Protein AF-A0A6A3TKV1-F1 (afdb_monomer_lite)

Foldseek 3Di:
DDQDPPRVLVVQLCNVFQPVQLVVQLVVVVVVLVVVQVVVVVVVVVVVDDGDDDDDDPVSSVVSSVVSVVPDDPVSSVVSCVVVVVVVVVVVVVVVVPD

Secondary structure (DSSP, 8-state):
-PPPTT-GGGG-HHHHHTHHHHHHHHHHHHHHHHHHHHHHHHHHHHTT------PPPHHHHHHHHHHHHHTS-HHHHHHHHHHHHHHHHHHHHHHTT--

Radius of gyration: 22.72 Å; chains: 1; bounding box: 50×26×72 Å

Structure (mmCIF, N/CA/C/O backbone):
data_AF-A0A6A3TKV1-F1
#
_entry.id   AF-A0A6A3TKV1-F1
#
loop_
_atom_site.group_PDB
_atom_site.id
_atom_site.type_symbol
_atom_site.label_atom_id
_atom_site.label_alt_id
_atom_site.label_comp_id
_atom_site.label_asym_id
_atom_site.label_entity_id
_atom_site.label_seq_id
_atom_site.pdbx_PDB_ins_code
_atom_site.Cartn_x
_atom_site.Cartn_y
_atom_site.Cartn_z
_atom_site.occupancy
_atom_site.B_iso_or_equiv
_atom_site.auth_seq_id
_atom_site.auth_comp_id
_atom_site.auth_asym_id
_atom_site.auth_atom_id
_atom_site.pdbx_PDB_model_num
ATOM 1 N N . MET A 1 1 ? -22.541 9.244 24.095 1.00 69.19 1 MET A N 1
ATOM 2 C CA . MET A 1 1 ? -22.128 10.570 23.561 1.00 69.19 1 MET A CA 1
ATOM 3 C C . MET A 1 1 ? -22.457 10.633 22.065 1.00 69.19 1 MET A C 1
ATOM 5 O O . MET A 1 1 ? -22.392 9.593 21.426 1.00 69.19 1 MET A O 1
ATOM 9 N N . ARG A 1 2 ? -22.860 11.775 21.480 1.00 78.88 2 ARG A N 1
ATOM 10 C CA . ARG A 1 2 ? -23.039 11.866 20.010 1.00 78.88 2 ARG A CA 1
ATOM 11 C C . ARG A 1 2 ? -21.724 12.282 19.353 1.00 78.88 2 ARG A C 1
ATOM 13 O O . ARG A 1 2 ? -21.114 13.246 19.804 1.00 78.88 2 ARG A O 1
ATOM 20 N N . VAL A 1 3 ? -21.329 11.595 18.282 1.00 78.62 3 VAL A N 1
ATOM 21 C CA . VAL A 1 3 ? -20.165 11.978 17.468 1.00 78.62 3 VAL A CA 1
ATOM 22 C C . VAL A 1 3 ? -20.473 13.300 16.745 1.00 78.62 3 VAL A C 1
ATOM 24 O O . VAL A 1 3 ? -21.502 13.379 16.067 1.00 78.62 3 VAL A O 1
ATOM 27 N N . PRO A 1 4 ? -19.634 14.345 16.874 1.00 85.31 4 PRO A N 1
ATOM 28 C CA . PRO A 1 4 ? -19.823 15.599 16.150 1.00 85.31 4 PRO A CA 1
ATOM 29 C C . PRO A 1 4 ? -19.791 15.410 14.626 1.00 85.31 4 PRO A C 1
ATOM 31 O O . PRO A 1 4 ? -19.106 14.528 14.101 1.00 85.31 4 PRO A O 1
ATOM 34 N N . ALA A 1 5 ? -20.509 16.267 13.896 1.00 87.50 5 ALA A N 1
ATOM 35 C CA . ALA A 1 5 ? -20.490 16.255 12.435 1.00 87.50 5 ALA A CA 1
ATOM 36 C C . ALA A 1 5 ? -19.053 16.440 11.905 1.00 87.50 5 ALA A C 1
ATOM 38 O O . ALA A 1 5 ? -18.324 17.311 12.370 1.00 87.50 5 ALA A O 1
ATOM 39 N N . GLY A 1 6 ? -18.646 15.610 10.940 1.00 83.69 6 GLY A N 1
ATOM 40 C CA . GLY A 1 6 ? -17.289 15.621 10.374 1.00 83.69 6 GLY A CA 1
ATOM 41 C C . GLY A 1 6 ? -16.244 14.817 11.160 1.00 83.69 6 GLY A C 1
ATOM 42 O O . GLY A 1 6 ? -15.148 14.600 10.651 1.00 83.69 6 GLY A O 1
ATOM 43 N N . CYS A 1 7 ? -16.575 14.307 12.351 1.00 80.19 7 CYS A N 1
ATOM 44 C CA . CYS A 1 7 ? -15.660 13.511 13.177 1.00 80.19 7 CYS A CA 1
ATOM 45 C C . CYS A 1 7 ? -15.867 11.993 13.044 1.00 80.19 7 CYS A C 1
ATOM 47 O O . CYS A 1 7 ? -15.279 11.227 13.797 1.00 80.19 7 CYS A O 1
ATOM 49 N N . THR A 1 8 ? -16.663 11.513 12.086 1.00 82.25 8 THR A N 1
ATOM 50 C CA . THR A 1 8 ? -16.925 10.069 11.941 1.00 82.25 8 THR A CA 1
ATOM 51 C C . THR A 1 8 ? -15.665 9.266 11.617 1.00 82.25 8 THR A C 1
ATOM 53 O O . THR A 1 8 ? -15.549 8.133 12.068 1.00 82.25 8 THR A O 1
ATOM 56 N N . GLY A 1 9 ? -14.697 9.857 10.906 1.00 76.12 9 GLY A N 1
ATOM 57 C CA . GLY A 1 9 ? -13.445 9.186 10.538 1.00 76.12 9 GLY A CA 1
ATOM 58 C C . GLY A 1 9 ? -12.555 8.824 11.730 1.00 76.12 9 GLY A C 1
ATOM 59 O O . GLY A 1 9 ? -11.916 7.780 11.716 1.00 76.12 9 GLY A O 1
ATOM 60 N N . VAL A 1 10 ? -12.553 9.625 12.804 1.00 78.19 10 VAL A N 1
ATOM 61 C CA . VAL A 1 10 ? -11.790 9.283 14.023 1.00 78.19 10 VAL A CA 1
ATOM 62 C C . VAL A 1 10 ? -12.466 8.190 14.852 1.00 78.19 10 VAL A C 1
ATOM 64 O O . VAL A 1 10 ? -11.837 7.609 15.728 1.00 78.19 10 VAL A O 1
ATOM 67 N N . CYS A 1 11 ? -13.730 7.885 14.557 1.00 80.31 11 CYS A N 1
ATOM 68 C CA . CYS A 1 11 ? -14.478 6.802 15.185 1.00 80.31 11 CYS A CA 1
ATOM 69 C C . CYS A 1 11 ? -14.417 5.501 14.371 1.00 80.31 11 CYS A C 1
ATOM 71 O O . CYS A 1 11 ? -14.913 4.480 14.836 1.00 80.31 11 CYS A O 1
ATOM 73 N N . GLN A 1 12 ? -13.854 5.517 13.156 1.00 86.19 12 GLN A N 1
ATOM 74 C CA . GLN A 1 12 ? -13.762 4.341 12.292 1.00 86.19 12 GLN A CA 1
ATOM 75 C C . GLN A 1 12 ? -12.486 3.547 12.617 1.00 86.19 12 GLN A C 1
ATOM 77 O O . GLN A 1 12 ? -11.386 4.037 12.349 1.00 86.19 12 GLN A O 1
ATOM 82 N N . PRO A 1 13 ? -12.593 2.298 13.121 1.00 86.38 13 PRO A N 1
ATOM 83 C CA . PRO A 1 13 ? -11.434 1.460 13.452 1.00 86.38 13 PRO A CA 1
ATOM 84 C C . PRO A 1 13 ? -10.418 1.344 12.314 1.00 86.38 13 PRO A C 1
ATOM 86 O O . PRO A 1 13 ? -9.211 1.373 12.545 1.00 86.38 13 PRO A O 1
ATOM 89 N N . ALA A 1 14 ? -10.909 1.281 11.073 1.00 88.69 14 ALA A N 1
ATOM 90 C CA . ALA A 1 14 ? -10.070 1.198 9.887 1.00 88.69 14 ALA A CA 1
ATOM 91 C C . ALA A 1 14 ? -9.174 2.424 9.699 1.00 88.69 14 ALA A C 1
ATOM 93 O O . ALA A 1 14 ? -7.969 2.286 9.470 1.00 88.69 14 ALA A O 1
ATOM 94 N N . ASP A 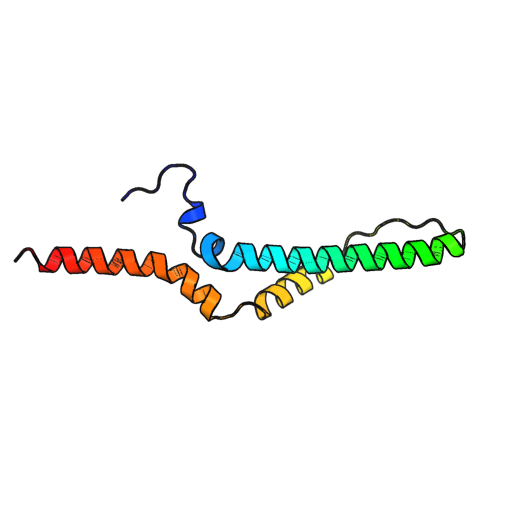1 15 ? -9.749 3.619 9.821 1.00 86.94 15 ASP A N 1
ATOM 95 C CA . ASP A 1 15 ? -9.038 4.883 9.649 1.00 86.94 15 ASP A CA 1
ATOM 96 C C . ASP A 1 15 ? -8.060 5.159 10.788 1.00 86.94 15 ASP A C 1
ATOM 98 O O . ASP A 1 15 ? -6.969 5.681 10.546 1.00 86.94 15 ASP A O 1
ATOM 102 N N . VAL A 1 16 ? -8.404 4.727 12.002 1.00 82.75 16 VAL A N 1
ATOM 103 C CA . VAL A 1 16 ? -7.559 4.870 13.192 1.00 82.75 16 VAL A CA 1
ATOM 104 C C . VAL A 1 16 ? -6.371 3.906 13.178 1.00 82.75 16 VAL A C 1
ATOM 106 O O . VAL A 1 16 ? -5.273 4.297 13.573 1.00 82.75 16 VAL A O 1
ATOM 109 N N . ALA A 1 17 ? -6.551 2.662 12.724 1.00 87.12 17 ALA A N 1
ATOM 110 C CA . ALA A 1 17 ? -5.541 1.625 12.943 1.00 87.12 17 ALA A CA 1
ATOM 111 C C . ALA A 1 17 ? -4.757 1.164 11.716 1.00 87.12 17 ALA A C 1
ATOM 113 O O . ALA A 1 17 ? -3.547 0.965 11.838 1.00 87.12 17 ALA A O 1
ATOM 114 N N . TRP A 1 18 ? -5.380 0.972 10.548 1.00 90.81 18 TRP A N 1
ATOM 115 C CA . TRP A 1 18 ? -4.686 0.304 9.433 1.00 90.81 18 TRP A CA 1
ATOM 116 C C . TRP A 1 18 ? -4.710 1.046 8.097 1.00 90.81 18 TRP A C 1
ATOM 118 O O . TRP A 1 18 ? -3.763 0.889 7.325 1.00 90.81 18 TRP A O 1
ATOM 128 N N . ASN A 1 19 ? -5.676 1.929 7.822 1.00 92.31 19 ASN A N 1
ATOM 129 C CA . ASN A 1 19 ? -5.720 2.670 6.552 1.00 92.31 19 ASN A CA 1
ATOM 130 C C . ASN A 1 19 ? -4.482 3.552 6.345 1.00 92.31 19 ASN A C 1
ATOM 132 O O . ASN A 1 19 ? -3.971 3.642 5.228 1.00 92.31 19 ASN A O 1
ATOM 136 N N . ARG A 1 20 ? -3.955 4.186 7.404 1.00 90.44 20 ARG A N 1
ATOM 137 C CA . ARG A 1 20 ? -2.706 4.962 7.309 1.00 90.44 20 ARG A CA 1
ATOM 138 C C . ARG A 1 20 ? -1.524 4.080 6.899 1.00 90.44 20 ARG A C 1
ATOM 140 O O . ARG A 1 20 ? -0.751 4.479 6.035 1.00 90.44 20 ARG A O 1
ATOM 147 N N . LEU A 1 21 ? -1.392 2.899 7.501 1.00 91.88 21 LEU A N 1
ATOM 148 C CA . LEU A 1 21 ? -0.303 1.963 7.204 1.00 91.88 21 LEU A CA 1
ATOM 149 C C . LEU A 1 21 ? -0.406 1.423 5.775 1.00 91.88 21 LEU A C 1
ATOM 151 O O . LEU A 1 21 ? 0.582 1.445 5.046 1.00 91.88 21 LEU A O 1
ATOM 155 N N . MET A 1 22 ? -1.613 1.050 5.343 1.00 94.19 22 MET A N 1
ATOM 156 C CA . MET A 1 22 ? -1.885 0.651 3.959 1.00 94.19 22 MET A CA 1
ATOM 157 C C . MET A 1 22 ? -1.484 1.748 2.963 1.00 94.19 22 MET A C 1
ATOM 159 O O . MET A 1 22 ? -0.778 1.477 1.994 1.00 94.19 22 MET A O 1
ATOM 163 N N . LYS A 1 23 ? -1.869 3.007 3.222 1.00 92.56 23 LYS A N 1
ATOM 164 C CA . LYS A 1 23 ? -1.519 4.151 2.361 1.00 92.56 23 LYS A CA 1
ATOM 165 C C . LYS A 1 23 ? -0.009 4.390 2.280 1.00 92.56 23 LYS A C 1
ATOM 167 O O . LYS A 1 23 ? 0.480 4.724 1.205 1.00 92.56 23 LYS A O 1
ATOM 172 N N . ILE A 1 24 ? 0.725 4.225 3.384 1.00 94.94 24 ILE A N 1
ATOM 173 C CA . ILE A 1 24 ? 2.192 4.365 3.403 1.00 94.94 24 ILE A CA 1
ATOM 174 C C . ILE A 1 24 ? 2.837 3.298 2.515 1.00 94.94 24 ILE A C 1
ATOM 176 O O . ILE A 1 24 ? 3.570 3.643 1.593 1.00 94.94 24 ILE A O 1
ATOM 180 N N . ARG A 1 25 ? 2.482 2.028 2.716 1.00 95.19 25 ARG A N 1
ATOM 181 C CA . ARG A 1 25 ? 3.018 0.896 1.942 1.00 95.19 25 ARG A CA 1
ATOM 182 C C . ARG A 1 25 ? 2.714 0.982 0.455 1.00 95.19 25 ARG A C 1
ATOM 184 O O . ARG A 1 25 ? 3.550 0.637 -0.380 1.00 95.19 25 ARG A O 1
ATOM 191 N N . PHE A 1 26 ? 1.512 1.444 0.120 1.00 94.19 26 PHE A N 1
ATOM 192 C CA . PHE A 1 26 ? 1.131 1.687 -1.265 1.00 94.19 26 PHE A CA 1
ATOM 193 C C . PHE A 1 26 ? 1.973 2.808 -1.878 1.00 94.19 26 PHE A C 1
ATOM 195 O O . PHE A 1 26 ? 2.459 2.682 -3.000 1.00 94.19 26 PHE A O 1
ATOM 202 N N . ARG A 1 27 ? 2.200 3.892 -1.125 1.00 94.56 27 ARG A N 1
ATOM 203 C CA . ARG A 1 27 ? 3.039 5.007 -1.567 1.00 94.56 27 ARG A CA 1
ATOM 204 C C . ARG A 1 27 ? 4.493 4.588 -1.782 1.00 94.56 27 ARG A C 1
ATOM 206 O O . ARG A 1 27 ? 5.089 5.034 -2.753 1.00 94.56 27 ARG A O 1
ATOM 213 N N . GLU A 1 28 ? 5.049 3.741 -0.923 1.00 95.50 28 GLU A N 1
ATOM 214 C CA . GLU A 1 28 ? 6.406 3.199 -1.088 1.00 95.50 28 GLU A CA 1
ATOM 215 C C . GLU A 1 28 ? 6.535 2.398 -2.389 1.00 95.50 28 GLU A C 1
ATOM 217 O O . GLU A 1 28 ? 7.452 2.631 -3.173 1.00 95.50 28 GLU A O 1
ATOM 222 N N . ARG A 1 29 ? 5.566 1.520 -2.678 1.00 94.94 29 ARG A N 1
ATOM 223 C CA . ARG A 1 29 ? 5.528 0.745 -3.932 1.00 94.94 29 ARG A CA 1
ATOM 224 C C . ARG A 1 29 ? 5.362 1.633 -5.156 1.00 94.94 29 ARG A C 1
ATOM 226 O O . ARG A 1 29 ? 6.026 1.419 -6.165 1.00 94.94 29 ARG A O 1
ATOM 233 N N . TRP A 1 30 ? 4.511 2.649 -5.049 1.00 94.94 30 TRP A N 1
ATOM 234 C CA . TRP A 1 30 ? 4.337 3.653 -6.091 1.00 94.94 30 TRP A CA 1
ATOM 235 C C . TRP A 1 30 ? 5.643 4.395 -6.389 1.00 94.94 30 TRP A C 1
ATOM 237 O O . TRP A 1 30 ? 6.020 4.517 -7.548 1.00 94.94 30 TRP A O 1
ATOM 247 N N . ILE A 1 31 ? 6.365 4.844 -5.360 1.00 95.75 31 ILE A N 1
ATOM 248 C CA . ILE A 1 31 ? 7.660 5.518 -5.526 1.00 95.75 31 ILE A CA 1
ATOM 249 C C . ILE A 1 31 ? 8.667 4.581 -6.199 1.00 95.75 31 ILE A C 1
ATOM 251 O O . ILE A 1 31 ? 9.226 4.955 -7.225 1.00 95.75 31 ILE A O 1
ATOM 255 N N . ALA A 1 32 ? 8.808 3.345 -5.713 1.00 95.31 32 ALA A N 1
ATOM 256 C CA . ALA A 1 32 ? 9.715 2.362 -6.305 1.00 95.31 32 ALA A CA 1
ATOM 257 C C . ALA A 1 32 ? 9.377 2.053 -7.778 1.00 95.31 32 ALA A C 1
ATOM 259 O O . ALA A 1 32 ? 10.262 1.815 -8.599 1.00 95.31 32 ALA A O 1
ATOM 260 N N . TYR A 1 33 ? 8.090 2.059 -8.137 1.00 95.06 33 TYR A N 1
ATOM 261 C CA . TYR A 1 33 ? 7.649 1.925 -9.523 1.00 95.06 33 TYR A CA 1
ATOM 262 C C . TYR A 1 33 ? 8.095 3.115 -10.384 1.00 95.06 33 TYR A C 1
ATOM 264 O O . TYR A 1 33 ? 8.623 2.905 -11.477 1.00 95.06 33 TYR A O 1
ATOM 272 N N . LEU A 1 34 ? 7.927 4.350 -9.895 1.00 94.06 34 LEU A N 1
ATOM 273 C CA . LEU A 1 34 ? 8.355 5.555 -10.610 1.00 94.06 34 LEU A CA 1
ATOM 274 C C . LEU A 1 34 ? 9.881 5.629 -10.746 1.00 94.06 34 LEU A C 1
ATOM 276 O O . LEU A 1 34 ? 10.367 5.946 -11.827 1.00 94.06 34 LEU A O 1
ATOM 280 N N . GLU A 1 35 ? 10.632 5.293 -9.696 1.00 94.94 35 GLU A N 1
ATOM 281 C CA . GLU A 1 35 ? 12.102 5.266 -9.711 1.00 94.94 35 GLU A CA 1
ATOM 282 C C . GLU A 1 35 ? 12.629 4.303 -10.783 1.00 94.94 35 GLU A C 1
ATOM 284 O O . GLU A 1 35 ? 13.423 4.701 -11.632 1.00 94.94 35 GLU A O 1
ATOM 289 N N . ARG A 1 36 ? 12.082 3.081 -10.857 1.00 93.38 36 ARG A N 1
ATOM 290 C CA . ARG A 1 36 ? 12.422 2.111 -11.917 1.00 93.38 36 ARG A CA 1
ATOM 291 C C . ARG A 1 36 ? 12.105 2.615 -13.320 1.00 93.38 36 ARG A C 1
ATOM 293 O O . ARG A 1 36 ? 12.741 2.188 -14.282 1.00 93.38 36 ARG A O 1
ATOM 300 N N . GLN A 1 37 ? 11.082 3.456 -13.476 1.00 92.50 37 GLN A N 1
ATOM 301 C CA . GLN A 1 37 ? 10.828 4.090 -14.766 1.00 92.50 37 GLN A CA 1
ATOM 302 C C . GLN A 1 37 ? 11.890 5.138 -15.063 1.00 92.50 37 GLN A C 1
ATOM 304 O O . GLN A 1 37 ? 12.462 5.095 -16.143 1.00 92.50 37 GLN A O 1
ATOM 309 N N . VAL A 1 38 ? 12.209 6.016 -14.115 1.00 90.62 38 VAL A N 1
ATOM 310 C CA . VAL A 1 38 ? 13.261 7.028 -14.292 1.00 90.62 38 VAL A CA 1
ATOM 311 C C . VAL A 1 38 ? 14.594 6.381 -14.686 1.00 90.62 38 VAL A C 1
ATOM 313 O O . VAL A 1 38 ? 15.184 6.793 -15.679 1.00 90.62 38 VAL A O 1
ATOM 316 N N . GLU A 1 39 ? 15.009 5.300 -14.025 1.00 89.88 39 GLU A N 1
ATOM 317 C CA . GLU A 1 39 ? 16.231 4.556 -14.376 1.00 89.88 39 GLU A CA 1
ATOM 318 C C . GLU A 1 39 ? 16.201 4.015 -15.819 1.00 89.88 39 GLU A C 1
ATOM 320 O O . GLU A 1 39 ? 17.163 4.150 -16.579 1.00 89.88 39 GLU A O 1
ATOM 325 N N . LYS A 1 40 ? 15.072 3.430 -16.240 1.00 86.12 40 LYS A N 1
ATOM 326 C CA . LYS A 1 40 ? 14.893 2.951 -17.623 1.00 86.12 40 LYS A CA 1
ATOM 327 C C . LYS A 1 40 ? 14.918 4.096 -18.631 1.00 86.12 40 LYS A C 1
ATOM 329 O O . LYS A 1 40 ? 15.462 3.940 -19.721 1.00 86.12 40 LYS A O 1
ATOM 334 N N . HIS A 1 41 ? 14.322 5.230 -18.275 1.00 85.31 41 HIS A N 1
ATOM 335 C CA . HIS A 1 41 ? 14.328 6.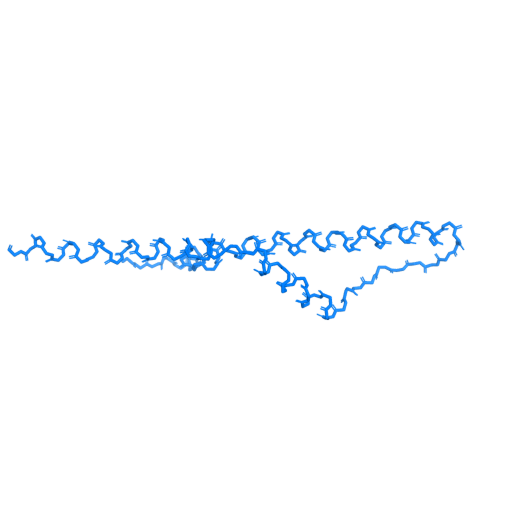438 -19.087 1.00 85.31 41 HIS A CA 1
ATOM 336 C C . HIS A 1 41 ? 15.750 6.977 -19.269 1.00 85.31 41 HIS A C 1
ATOM 338 O O . HIS A 1 41 ? 16.111 7.318 -20.389 1.00 85.31 41 HIS A O 1
ATOM 344 N N . GLU A 1 42 ? 16.567 7.028 -18.214 1.00 81.00 42 GLU A N 1
ATOM 345 C CA . GLU A 1 42 ? 17.970 7.453 -18.305 1.00 81.00 42 GLU A CA 1
ATOM 346 C C . GLU A 1 42 ? 18.769 6.560 -19.264 1.00 81.00 42 GLU A C 1
ATOM 348 O O . GLU A 1 42 ? 19.483 7.065 -20.135 1.00 81.00 42 GLU A O 1
ATOM 353 N N . ALA A 1 43 ? 18.580 5.240 -19.179 1.00 78.56 43 ALA A N 1
ATOM 354 C CA . ALA A 1 43 ? 19.214 4.289 -20.089 1.00 78.56 43 ALA A CA 1
ATOM 355 C C . ALA A 1 43 ? 18.774 4.478 -21.556 1.00 78.56 43 ALA A C 1
ATOM 357 O O . ALA A 1 43 ? 19.599 4.422 -22.466 1.00 78.56 43 ALA A O 1
ATOM 358 N N . ALA A 1 44 ? 17.489 4.734 -21.799 1.00 77.75 44 ALA A N 1
ATOM 359 C CA . ALA A 1 44 ? 16.949 4.923 -23.146 1.00 77.75 44 ALA A CA 1
ATOM 360 C C . ALA A 1 44 ? 17.237 6.322 -23.730 1.00 77.75 44 ALA A C 1
ATOM 362 O O . ALA A 1 44 ? 17.448 6.455 -24.936 1.00 77.75 44 ALA A O 1
ATOM 363 N N . MET A 1 45 ? 17.366 7.358 -22.895 1.00 75.94 45 MET A N 1
ATOM 364 C CA . MET A 1 45 ? 17.867 8.673 -23.315 1.00 75.94 45 MET A CA 1
ATOM 365 C C . MET A 1 45 ? 19.319 8.594 -23.796 1.00 75.94 45 MET A C 1
ATOM 367 O O . MET A 1 45 ? 19.666 9.240 -24.785 1.00 75.94 45 MET A O 1
ATOM 371 N N . ALA A 1 46 ? 20.154 7.759 -23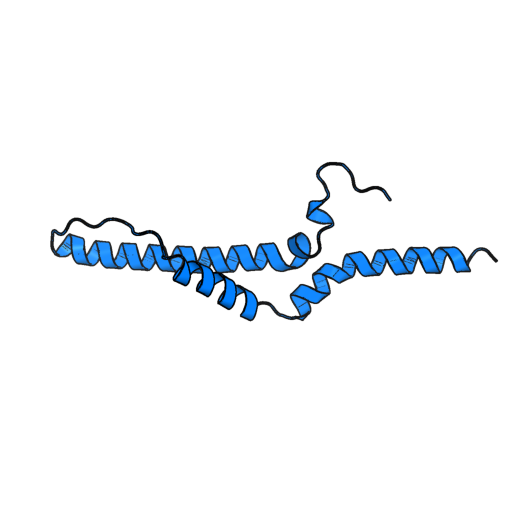.165 1.00 77.44 46 ALA A N 1
ATOM 372 C CA . ALA A 1 46 ? 21.497 7.465 -23.668 1.00 77.44 46 ALA A CA 1
ATOM 373 C C . ALA A 1 46 ? 21.478 6.790 -25.059 1.00 77.44 46 ALA A C 1
ATOM 375 O O . ALA A 1 46 ? 22.441 6.917 -25.813 1.00 77.44 46 ALA A O 1
ATOM 376 N N . ALA A 1 47 ? 20.370 6.132 -25.421 1.00 81.25 47 ALA A N 1
ATOM 377 C CA . ALA A 1 47 ? 20.123 5.529 -26.731 1.00 81.25 47 ALA A CA 1
ATOM 378 C C . ALA A 1 47 ? 19.331 6.434 -27.707 1.00 81.25 47 ALA A C 1
ATOM 380 O O . ALA A 1 47 ? 18.973 5.988 -28.794 1.00 81.25 47 ALA A O 1
ATOM 381 N N . ALA A 1 48 ? 19.079 7.703 -27.350 1.00 80.19 48 ALA A N 1
ATOM 382 C CA . ALA A 1 48 ? 18.289 8.672 -28.124 1.00 80.19 48 ALA A CA 1
ATOM 383 C C . ALA A 1 48 ? 16.828 8.254 -28.412 1.00 80.19 48 ALA A C 1
ATOM 385 O O . ALA A 1 48 ? 16.218 8.720 -29.378 1.00 80.19 48 ALA A O 1
ATOM 386 N N . GLU A 1 49 ? 16.239 7.413 -27.560 1.00 79.75 49 GLU A N 1
ATOM 387 C CA . GLU A 1 49 ? 14.836 7.007 -27.661 1.00 79.75 49 GLU A CA 1
ATOM 388 C C . GLU A 1 49 ? 13.914 7.951 -26.875 1.00 79.75 49 GLU A C 1
ATOM 390 O O . GLU A 1 49 ? 14.250 8.441 -25.797 1.00 79.75 49 GLU A O 1
ATOM 395 N N . SER A 1 50 ? 12.709 8.206 -27.396 1.00 72.62 50 SER A N 1
ATOM 396 C CA . SER A 1 50 ? 11.694 8.969 -26.664 1.00 72.62 50 SER A CA 1
ATOM 397 C C . SER A 1 50 ? 10.999 8.072 -25.647 1.00 72.62 50 SER A C 1
ATOM 399 O O . SER A 1 50 ? 10.373 7.081 -26.030 1.00 72.62 50 SER A O 1
ATOM 401 N N . VAL A 1 51 ? 11.026 8.450 -24.373 1.00 75.56 51 VAL A N 1
ATOM 402 C CA . VAL A 1 51 ? 10.457 7.623 -23.307 1.00 75.56 51 VAL A CA 1
ATOM 403 C C . VAL A 1 51 ? 9.350 8.380 -22.578 1.00 75.56 51 VAL A C 1
ATOM 405 O O . VAL A 1 51 ? 9.458 9.579 -22.315 1.00 75.56 51 VAL A O 1
ATOM 408 N N . LYS A 1 52 ? 8.259 7.681 -22.252 1.00 83.31 52 LYS A N 1
ATOM 409 C CA . LYS A 1 52 ? 7.106 8.213 -21.514 1.00 83.31 52 LYS A CA 1
ATOM 410 C C . LYS A 1 52 ? 6.869 7.385 -20.260 1.00 83.31 52 LYS A C 1
ATOM 412 O O . LYS A 1 52 ? 6.962 6.163 -20.317 1.00 83.31 52 LYS A O 1
ATOM 417 N N . MET A 1 53 ? 6.491 8.059 -19.175 1.00 87.31 53 MET A N 1
ATOM 418 C CA . MET A 1 53 ? 6.058 7.366 -17.969 1.00 87.31 53 MET A CA 1
ATOM 419 C C . MET A 1 53 ? 4.783 6.578 -18.256 1.00 87.31 53 MET A C 1
ATOM 421 O O . MET A 1 53 ? 3.876 7.060 -18.940 1.00 87.31 53 MET A O 1
ATOM 425 N N . VAL A 1 54 ? 4.728 5.365 -17.726 1.00 91.56 54 VAL A N 1
ATOM 426 C CA . VAL A 1 54 ? 3.623 4.429 -17.925 1.00 91.56 54 VAL A CA 1
ATOM 427 C C . VAL A 1 54 ? 2.863 4.307 -16.610 1.00 91.56 54 VAL A C 1
ATOM 429 O O . VAL A 1 54 ? 3.470 4.289 -15.544 1.00 91.56 54 VAL A O 1
ATOM 432 N N . ALA A 1 55 ? 1.535 4.263 -16.661 1.00 92.44 55 ALA A N 1
ATOM 433 C CA . ALA A 1 55 ? 0.737 3.945 -15.482 1.00 92.44 55 ALA A CA 1
ATOM 434 C C . ALA A 1 55 ? 0.804 2.430 -15.199 1.00 92.44 55 ALA A C 1
ATOM 436 O O . ALA A 1 55 ? 0.855 1.647 -16.150 1.00 92.44 55 ALA A O 1
ATOM 437 N N . PRO A 1 56 ? 0.778 1.992 -13.930 1.00 94.12 56 PRO A N 1
ATOM 438 C CA . PRO A 1 56 ? 0.741 0.576 -13.594 1.00 94.12 56 PRO A CA 1
ATOM 439 C C . PRO A 1 56 ? -0.559 -0.044 -14.096 1.00 94.12 56 PRO A C 1
ATOM 441 O O . PRO A 1 56 ? -1.597 0.624 -14.187 1.00 94.12 56 PRO A O 1
ATOM 444 N N . ALA A 1 57 ? -0.503 -1.335 -14.398 1.00 95.56 57 ALA A N 1
ATOM 445 C CA . ALA A 1 57 ? -1.686 -2.089 -14.748 1.00 95.56 57 ALA A CA 1
ATOM 446 C C . ALA A 1 57 ? -2.581 -2.281 -13.513 1.00 95.56 57 ALA A C 1
ATOM 448 O O . ALA A 1 57 ? -2.169 -2.108 -12.361 1.00 95.56 57 ALA A O 1
ATOM 449 N N . ARG A 1 58 ? -3.842 -2.652 -13.743 1.00 96.44 58 ARG A N 1
ATOM 450 C CA . ARG A 1 58 ? -4.784 -2.909 -12.646 1.00 96.44 58 ARG A CA 1
ATOM 451 C C . ARG A 1 58 ? -4.308 -4.074 -11.777 1.00 96.44 58 ARG A C 1
ATOM 453 O O . ARG A 1 58 ? -4.520 -4.059 -10.567 1.00 96.44 58 ARG A O 1
ATOM 460 N N . GLU A 1 59 ? -3.682 -5.060 -12.404 1.00 97.06 59 GLU A N 1
ATOM 461 C CA . GLU A 1 59 ? -3.117 -6.250 -11.779 1.00 97.06 59 GLU A CA 1
ATOM 462 C C . GLU A 1 59 ? -1.983 -5.869 -10.822 1.00 97.06 59 GLU A C 1
ATOM 464 O O . GLU A 1 59 ? -2.003 -6.306 -9.674 1.00 97.06 59 GLU A O 1
ATOM 469 N N . ASP A 1 60 ? -1.086 -4.968 -11.241 1.00 94.19 60 ASP A N 1
ATOM 470 C CA . ASP A 1 60 ? -0.001 -4.451 -10.397 1.00 94.19 60 ASP A CA 1
ATOM 471 C C . ASP A 1 60 ? -0.565 -3.762 -9.145 1.00 94.19 60 ASP A C 1
ATOM 473 O O . ASP A 1 60 ? -0.141 -4.013 -8.019 1.00 94.19 60 ASP A O 1
ATOM 477 N N . VAL A 1 61 ? -1.577 -2.905 -9.328 1.00 95.06 61 VAL A N 1
ATOM 478 C CA . VAL A 1 61 ? -2.221 -2.189 -8.218 1.00 95.06 61 VAL A CA 1
ATOM 479 C C . VAL A 1 61 ? -2.903 -3.165 -7.259 1.00 95.06 61 VAL A C 1
ATOM 481 O O . VAL A 1 61 ? -2.794 -3.003 -6.043 1.00 95.06 61 VAL A O 1
ATOM 484 N N . ALA A 1 62 ? -3.596 -4.179 -7.782 1.00 95.94 62 ALA A N 1
ATOM 485 C CA . ALA A 1 62 ? -4.230 -5.209 -6.965 1.00 95.94 62 ALA A CA 1
ATOM 486 C C . ALA A 1 62 ? -3.194 -6.017 -6.168 1.00 95.94 62 ALA A C 1
ATOM 488 O O . ALA A 1 62 ? -3.407 -6.282 -4.984 1.00 95.94 62 ALA A O 1
ATOM 489 N N . GLU A 1 63 ? -2.057 -6.343 -6.781 1.00 95.94 63 GLU A N 1
ATOM 490 C CA . GLU A 1 63 ? -0.948 -7.011 -6.107 1.00 95.94 63 GLU A CA 1
ATOM 491 C C . GLU A 1 63 ? -0.367 -6.141 -4.982 1.00 95.94 63 GLU A C 1
ATOM 493 O O . GLU A 1 63 ? -0.163 -6.629 -3.871 1.00 95.94 63 GLU A O 1
ATOM 498 N N . TYR A 1 64 ? -0.178 -4.836 -5.206 1.00 95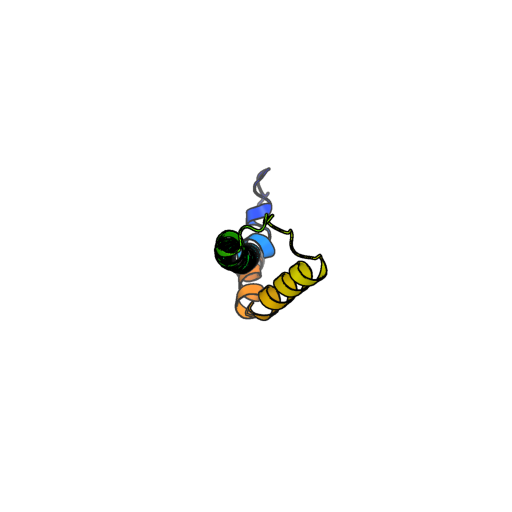.06 64 TYR A N 1
ATOM 499 C CA . TYR A 1 64 ? 0.317 -3.920 -4.168 1.00 95.06 64 TYR A CA 1
ATOM 500 C C . TYR A 1 64 ? -0.613 -3.864 -2.958 1.00 95.06 64 TYR A C 1
ATOM 502 O O . TYR A 1 64 ? -0.146 -3.814 -1.819 1.00 95.06 64 TYR A O 1
ATOM 510 N N . VAL A 1 65 ? -1.926 -3.872 -3.199 1.00 94.00 65 VAL A N 1
ATOM 511 C CA . VAL A 1 65 ? -2.940 -3.897 -2.139 1.00 94.00 65 VAL A CA 1
ATOM 512 C C . VAL A 1 65 ? -2.879 -5.211 -1.363 1.00 94.00 65 VAL A C 1
ATOM 514 O O . VAL A 1 65 ? -2.884 -5.174 -0.133 1.00 94.00 65 VAL A O 1
ATOM 517 N N . ALA A 1 66 ? -2.785 -6.349 -2.057 1.00 95.00 66 ALA A N 1
ATOM 518 C CA . ALA A 1 66 ? -2.691 -7.664 -1.427 1.00 95.00 66 ALA A CA 1
ATOM 519 C C . ALA A 1 66 ? -1.430 -7.789 -0.557 1.00 95.00 66 ALA A C 1
ATOM 521 O O . ALA A 1 66 ? -1.524 -8.124 0.619 1.00 95.00 66 ALA A O 1
ATOM 522 N N . GLN A 1 67 ? -0.266 -7.405 -1.083 1.00 94.75 67 GLN A N 1
ATOM 523 C CA . GLN A 1 67 ? 0.984 -7.420 -0.320 1.00 94.75 67 GLN A CA 1
ATOM 524 C C . GLN A 1 67 ? 0.929 -6.489 0.901 1.00 94.75 67 GLN A C 1
ATOM 526 O O . GLN A 1 67 ? 1.348 -6.862 1.994 1.00 94.75 67 GLN A O 1
ATOM 531 N N . ALA A 1 68 ? 0.397 -5.270 0.743 1.00 93.44 68 ALA A N 1
ATOM 532 C CA . ALA A 1 68 ? 0.279 -4.327 1.855 1.00 93.44 68 ALA A CA 1
ATOM 533 C C . ALA A 1 68 ? -0.647 -4.846 2.969 1.00 93.44 68 ALA A C 1
ATOM 535 O O . ALA A 1 68 ? -0.415 -4.534 4.144 1.00 93.44 68 ALA A O 1
ATOM 536 N N . TRP A 1 69 ? -1.672 -5.617 2.589 1.00 94.31 69 TRP A N 1
ATOM 537 C CA . TRP A 1 69 ? -2.575 -6.305 3.504 1.00 94.31 69 TRP A CA 1
ATOM 538 C C . TRP A 1 69 ? -1.878 -7.449 4.242 1.00 94.31 69 TRP A C 1
ATOM 540 O O . TRP A 1 69 ? -1.962 -7.500 5.465 1.00 94.31 69 TRP A O 1
ATOM 550 N N . ASP A 1 70 ? -1.133 -8.301 3.539 1.00 94.38 70 ASP A N 1
ATOM 551 C CA . ASP A 1 70 ? -0.390 -9.414 4.149 1.00 94.3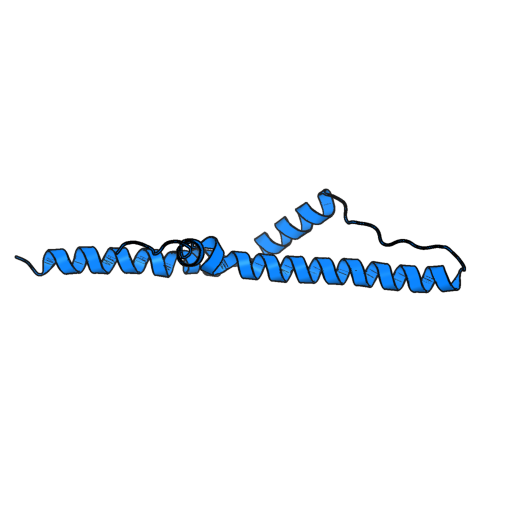8 70 ASP A CA 1
ATOM 552 C C . ASP A 1 70 ? 0.680 -8.933 5.146 1.00 94.38 70 ASP A C 1
ATOM 554 O O . ASP A 1 70 ? 0.980 -9.600 6.134 1.00 94.38 70 ASP A O 1
ATOM 558 N N . GLU A 1 71 ? 1.223 -7.731 4.940 1.00 93.19 71 GLU A N 1
ATOM 559 C CA . GLU A 1 71 ? 2.154 -7.083 5.870 1.00 93.19 71 GLU A CA 1
ATOM 560 C C . GLU A 1 71 ? 1.471 -6.458 7.106 1.00 93.19 71 GLU A C 1
ATOM 562 O O . GLU A 1 71 ? 2.151 -5.956 8.014 1.00 93.19 71 GLU A O 1
ATOM 567 N N . LEU A 1 72 ? 0.137 -6.381 7.164 1.00 93.38 72 LEU A N 1
ATOM 568 C CA . LEU A 1 72 ? -0.565 -5.931 8.368 1.00 93.38 72 LEU A CA 1
ATOM 569 C C . LEU A 1 72 ? -0.588 -7.042 9.414 1.00 93.38 72 LEU A C 1
ATOM 571 O O . LEU A 1 72 ? -1.033 -8.159 9.175 1.00 93.38 72 LEU A O 1
ATOM 575 N N . SER A 1 73 ? -0.184 -6.702 10.637 1.00 92.62 73 SER A N 1
ATOM 576 C CA . SER A 1 73 ? -0.338 -7.631 11.750 1.00 92.62 73 SER A CA 1
ATOM 577 C C . SER A 1 73 ? -1.800 -7.701 12.200 1.00 92.62 73 SER A C 1
ATOM 579 O O . SER A 1 73 ? -2.490 -6.678 12.280 1.00 92.62 73 SER A O 1
ATOM 581 N N . ALA A 1 74 ? -2.253 -8.889 12.604 1.00 92.62 74 ALA A N 1
ATOM 582 C CA . ALA A 1 74 ? -3.555 -9.050 13.257 1.00 92.62 74 ALA A CA 1
ATOM 583 C C . ALA A 1 74 ? -3.684 -8.153 14.506 1.00 92.62 74 ALA A C 1
ATOM 585 O O . ALA A 1 74 ? -4.762 -7.641 14.796 1.00 92.62 74 ALA A O 1
ATOM 586 N N . TYR A 1 75 ? -2.568 -7.894 15.200 1.00 90.06 75 TYR A N 1
ATOM 587 C CA . TYR A 1 75 ? -2.496 -6.967 16.332 1.00 90.06 75 TYR A CA 1
ATOM 588 C C . TYR A 1 75 ? -2.853 -5.527 15.941 1.00 90.06 75 TYR A C 1
ATOM 590 O O . TYR A 1 75 ? -3.613 -4.868 16.646 1.00 90.06 75 TYR A O 1
ATOM 598 N N . THR A 1 76 ? -2.355 -5.042 14.801 1.00 89.88 76 THR A N 1
ATOM 599 C CA . THR A 1 76 ? -2.702 -3.720 14.259 1.00 89.88 76 THR A CA 1
ATOM 600 C C . THR A 1 76 ? -4.204 -3.609 14.015 1.00 89.88 76 THR A C 1
ATOM 602 O O . THR A 1 76 ? -4.807 -2.616 14.410 1.00 89.88 76 THR A O 1
ATOM 605 N N . ILE A 1 77 ? -4.815 -4.637 13.420 1.00 90.25 77 ILE A N 1
ATOM 606 C CA . ILE A 1 77 ? -6.259 -4.664 13.158 1.00 90.25 77 ILE A CA 1
ATOM 607 C C . ILE A 1 77 ? -7.039 -4.674 14.478 1.00 90.25 77 ILE A C 1
ATOM 609 O O . ILE A 1 77 ? -7.906 -3.827 14.687 1.00 90.25 77 ILE A O 1
ATOM 613 N N . ALA A 1 78 ? -6.690 -5.576 15.399 1.00 89.19 78 ALA A N 1
ATOM 614 C CA . ALA A 1 78 ? -7.349 -5.705 16.698 1.00 89.19 78 ALA A CA 1
ATOM 615 C C . ALA A 1 78 ? -7.263 -4.415 17.533 1.00 89.19 78 ALA A C 1
ATOM 617 O O . ALA A 1 78 ? -8.245 -4.006 18.153 1.00 89.19 78 ALA A O 1
ATOM 618 N N . ASN A 1 79 ? -6.121 -3.725 17.502 1.00 84.75 79 ASN A N 1
ATOM 619 C CA . ASN A 1 79 ? -5.949 -2.455 18.203 1.00 84.75 79 ASN A CA 1
ATOM 620 C C . ASN A 1 79 ? -6.892 -1.353 17.715 1.00 84.75 79 ASN A C 1
ATOM 622 O O . ASN A 1 79 ? -7.278 -0.510 18.522 1.00 84.75 79 ASN A O 1
ATOM 626 N N . GLY A 1 80 ? -7.312 -1.369 16.447 1.00 84.12 80 GLY A N 1
ATOM 627 C CA . GLY A 1 80 ? -8.297 -0.411 15.934 1.00 84.12 80 GLY A CA 1
ATOM 628 C C . GLY A 1 80 ? -9.657 -0.500 16.608 1.00 84.12 80 GLY A C 1
ATOM 629 O O . GLY A 1 80 ? -10.366 0.497 16.690 1.00 84.12 80 GLY A O 1
ATOM 630 N N . PHE A 1 81 ? -10.001 -1.667 17.149 1.00 84.19 81 PHE A N 1
ATOM 631 C CA . PHE A 1 81 ? -11.247 -1.880 17.882 1.00 84.19 81 PHE A CA 1
ATOM 632 C C . PHE A 1 81 ? -11.101 -1.644 19.386 1.00 84.19 81 PHE A C 1
ATOM 634 O O . PHE A 1 81 ? -12.101 -1.586 20.094 1.00 84.19 81 PHE A O 1
ATOM 641 N N . LYS A 1 82 ? -9.880 -1.472 19.904 1.00 78.69 82 LYS A N 1
ATOM 642 C CA . LYS A 1 82 ? -9.640 -1.391 21.349 1.00 78.69 82 LYS A CA 1
ATOM 643 C C . LYS A 1 82 ? -10.277 -0.151 21.987 1.00 78.69 82 LYS A C 1
ATOM 645 O O . LYS A 1 82 ? -10.815 -0.261 23.080 1.00 78.69 82 LYS A O 1
ATOM 650 N N . ALA A 1 83 ? -10.283 0.983 21.282 1.00 62.81 83 ALA A N 1
ATOM 651 C CA . ALA A 1 83 ? -10.977 2.197 21.726 1.00 62.81 83 ALA A CA 1
ATOM 652 C C . ALA A 1 83 ? -12.511 2.036 21.708 1.00 62.81 83 ALA A C 1
ATOM 654 O O . ALA A 1 83 ? -13.186 2.524 22.603 1.00 62.81 83 ALA A O 1
ATOM 655 N N . VAL A 1 84 ? -13.052 1.282 20.742 1.00 61.41 84 VAL A N 1
ATOM 656 C CA . VAL A 1 84 ? -14.496 0.987 20.643 1.00 61.41 84 VAL A CA 1
ATOM 657 C C . VAL A 1 84 ? -14.956 0.049 21.764 1.00 61.41 84 VAL A C 1
ATOM 659 O O . VAL A 1 84 ? -16.065 0.177 22.267 1.00 61.41 84 VAL A O 1
ATOM 662 N N . LEU A 1 85 ? -14.103 -0.892 22.175 1.00 58.38 85 LEU A N 1
ATOM 663 C CA . LEU A 1 85 ? -14.424 -1.863 23.225 1.00 58.38 85 LEU A CA 1
ATOM 664 C C . LEU A 1 85 ? -14.304 -1.293 24.646 1.00 58.38 85 LEU A C 1
ATOM 666 O O . LEU A 1 85 ? -14.915 -1.840 25.557 1.00 58.38 85 LEU A O 1
ATOM 670 N N . GLN A 1 86 ? -13.529 -0.224 24.855 1.00 54.72 86 GLN A N 1
ATOM 671 C CA . GLN A 1 86 ? -13.390 0.405 26.174 1.00 54.72 86 GLN A CA 1
ATOM 672 C C . GLN A 1 86 ? -14.632 1.215 26.572 1.00 54.72 86 GLN A C 1
ATOM 674 O O . GLN A 1 86 ? -15.034 1.146 27.730 1.00 54.72 86 GLN A O 1
ATOM 679 N N . GLU A 1 87 ? -15.301 1.877 25.621 1.00 50.81 87 GLU A N 1
ATOM 680 C CA . GLU A 1 87 ? -16.552 2.609 25.896 1.00 50.81 87 GLU A CA 1
ATOM 681 C C . GLU A 1 87 ? -17.701 1.680 26.337 1.00 50.81 87 GLU A C 1
ATOM 683 O O . GLU A 1 87 ? -18.541 2.075 27.138 1.00 50.81 87 GLU A O 1
ATOM 688 N N . GLY A 1 88 ? -17.717 0.417 25.890 1.00 50.84 88 GLY A N 1
ATOM 689 C CA . GLY A 1 88 ? -18.750 -0.549 26.286 1.00 50.84 88 GLY A CA 1
ATOM 690 C C . GLY A 1 88 ? -18.639 -1.057 27.730 1.00 50.84 88 GLY A C 1
ATOM 691 O O . GLY A 1 88 ? -19.632 -1.505 28.294 1.00 50.84 88 GLY A O 1
ATOM 692 N N . VAL A 1 89 ? -17.454 -0.986 28.346 1.00 49.72 89 VAL A N 1
ATOM 693 C CA . VAL A 1 89 ? -17.223 -1.486 29.717 1.00 49.72 89 VAL A CA 1
ATOM 694 C C . VAL A 1 89 ? -17.570 -0.428 30.769 1.00 49.72 89 VAL A C 1
ATOM 696 O O . VAL A 1 89 ? -18.046 -0.762 31.854 1.00 49.72 89 VAL A O 1
ATOM 699 N N . GLU A 1 90 ? -17.377 0.854 30.454 1.00 48.19 90 GLU A N 1
ATOM 700 C CA . GLU A 1 90 ? -17.714 1.962 31.357 1.00 48.19 90 GLU A CA 1
ATOM 701 C C . GLU A 1 90 ? -19.237 2.153 31.502 1.00 48.19 90 GLU A C 1
ATOM 703 O O . GLU A 1 90 ? -19.717 2.470 32.597 1.00 48.19 90 GLU A O 1
ATOM 708 N N . ASP A 1 91 ? -20.007 1.868 30.445 1.00 49.31 91 ASP A N 1
ATOM 709 C CA . ASP A 1 91 ? -21.474 1.921 30.472 1.00 49.31 91 ASP A CA 1
ATOM 710 C C . ASP A 1 91 ? -22.103 0.788 31.315 1.00 49.31 91 ASP A C 1
ATOM 712 O O . ASP A 1 91 ? -23.097 1.023 32.005 1.00 49.31 91 ASP A O 1
ATOM 716 N N . GLU A 1 92 ? -21.522 -0.420 31.344 1.00 48.19 92 GLU A N 1
ATOM 717 C CA . GLU A 1 92 ? -22.016 -1.518 32.200 1.00 48.19 92 GLU A CA 1
ATOM 718 C C . GLU A 1 92 ? -21.603 -1.358 33.673 1.00 48.19 92 GLU A C 1
ATOM 720 O O . GLU A 1 92 ? -22.400 -1.625 34.581 1.00 48.19 92 GLU A O 1
ATOM 725 N N . ALA A 1 93 ? -20.385 -0.868 33.933 1.00 51.28 93 ALA A N 1
ATOM 726 C CA . ALA A 1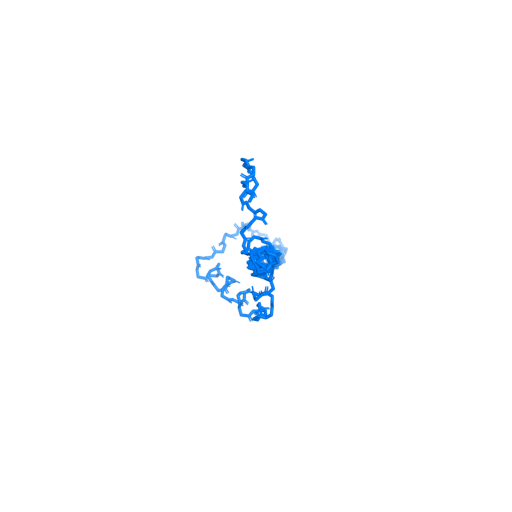 93 ? -19.897 -0.620 35.291 1.00 51.28 93 ALA A CA 1
ATOM 727 C C . ALA A 1 93 ? -20.685 0.495 36.006 1.00 51.28 93 ALA A C 1
ATOM 729 O O . ALA A 1 93 ? -20.917 0.417 37.214 1.00 51.28 93 ALA A O 1
ATOM 730 N N . SER A 1 94 ? -21.160 1.494 35.256 1.00 51.25 94 SER A N 1
ATOM 731 C CA . SER A 1 94 ? -21.972 2.599 35.784 1.00 51.25 94 SER A CA 1
ATOM 732 C C . SER A 1 94 ? -23.405 2.181 36.144 1.00 51.25 94 SER A C 1
ATOM 734 O O . SER A 1 94 ? -24.027 2.794 37.010 1.00 51.25 94 SER A O 1
ATOM 736 N N . GLN A 1 95 ? -23.936 1.118 35.529 1.00 49.81 95 GLN A N 1
ATOM 737 C CA . GLN A 1 95 ? -25.280 0.601 35.825 1.00 49.81 95 GLN A CA 1
ATOM 738 C C . GLN A 1 95 ? -25.325 -0.271 37.091 1.00 49.81 95 GLN A C 1
ATOM 740 O O . GLN A 1 95 ? -26.362 -0.337 37.743 1.00 49.81 95 GLN A O 1
ATOM 745 N N . HIS A 1 96 ? -24.210 -0.899 37.484 1.00 47.62 96 HIS A N 1
ATOM 746 C CA . HIS A 1 96 ? -24.137 -1.753 38.683 1.00 47.62 96 HIS A CA 1
ATOM 747 C C . HIS A 1 96 ? -23.822 -1.006 39.993 1.00 47.62 96 HIS A C 1
ATOM 749 O O . HIS A 1 96 ? -23.873 -1.616 41.057 1.00 47.62 96 HIS A O 1
ATOM 755 N N . GLN A 1 97 ? -23.516 0.296 39.949 1.00 49.44 97 GLN A N 1
ATOM 756 C CA . GLN A 1 97 ? -23.313 1.131 41.148 1.00 49.44 97 GLN A CA 1
ATOM 757 C C . GLN A 1 97 ? -24.573 1.876 41.614 1.00 49.44 97 GLN A C 1
ATOM 759 O O . GLN A 1 97 ? -24.533 2.570 42.629 1.00 49.44 97 GLN A O 1
ATOM 764 N N . ILE A 1 98 ? -25.695 1.710 40.910 1.00 47.56 98 ILE A N 1
ATOM 765 C CA . ILE A 1 98 ? -27.012 2.202 41.325 1.00 47.56 98 ILE A CA 1
ATOM 766 C C . ILE A 1 98 ? -27.885 0.984 41.646 1.00 47.56 98 ILE A C 1
ATOM 768 O O . ILE A 1 98 ? -28.750 0.620 40.859 1.00 47.56 98 ILE A O 1
ATOM 772 N N . ASN A 1 99 ? -27.604 0.313 42.764 1.00 38.03 99 ASN A N 1
ATOM 773 C CA . ASN A 1 99 ? -28.533 -0.570 43.481 1.00 38.03 99 ASN A CA 1
ATOM 774 C C . ASN A 1 99 ? -28.049 -0.777 44.916 1.00 38.03 99 ASN A C 1
ATOM 776 O O . ASN A 1 99 ? -26.859 -1.120 45.088 1.00 38.03 99 ASN A O 1
#

Sequence (99 aa):
MRVPAGCTGVCQPADVAWNRLMKIRFRERWIAYLERQVEKHEAAMAAAESVKMVAPAREDVAEYVAQAWDELSAYTIANGFKAVLQEGVEDEASQHQIN

Organism: NCBI:txid53985

pLDDT: mean 82.02, std 15.55, range [38.03, 97.06]